Protein AF-X1AI98-F1 (afdb_monomer)

Secondary structure (DSSP, 8-state):
-GGGGGPSPPHHHHHHHHHHHHHHHHTTS-EEEEEE-TTSS-EEEEEEEE--SSTT--EEEEEE-GGGTT--

InterPro domains:
  IPR016181 Acyl-CoA N-acyltransferase [SSF55729] (7-72)

Sequence (72 aa):
MPWVKNEPEELKVKIERLRVFRADFDLSKNYVYGVFDPYETELVGGTGLHPRVGSNAFEIGYWIHVNHVNKG

Solvent-accessible surface area (backbone atoms only — not comparable to full-atom values): 4499 Å² total; per-residue (Å²): 123,81,70,68,79,59,64,89,66,58,69,67,60,54,51,54,51,51,52,50,46,50,54,29,38,79,66,74,61,33,46,68,44,79,35,55,44,100,81,69,81,44,82,44,32,36,40,36,41,33,72,78,72,52,89,100,38,63,45,79,49,75,53,64,39,83,94,57,63,95,75,129

pLDDT: mean 95.29, std 3.44, range [81.88, 98.44]

Mean predicted aligned error: 2.82 Å

Structure (mmCIF, N/CA/C/O backbone):
data_AF-X1AI98-F1
#
_entry.id   AF-X1AI98-F1
#
loop_
_atom_site.group_PDB
_atom_site.id
_atom_site.type_symbol
_atom_site.label_atom_id
_atom_site.label_alt_id
_atom_site.label_comp_id
_atom_site.label_asym_id
_atom_site.label_entity_id
_atom_site.label_seq_id
_atom_site.pdbx_PDB_ins_code
_atom_site.Cartn_x
_atom_site.Cartn_y
_atom_site.Cartn_z
_atom_site.occupancy
_atom_site.B_iso_or_equiv
_atom_site.auth_seq_id
_atom_site.auth_comp_id
_atom_site.auth_asym_id
_atom_site.auth_atom_id
_atom_site.pdbx_PDB_model_num
ATOM 1 N N . MET A 1 1 ? -7.050 -4.337 -7.339 1.00 82.88 1 MET A N 1
ATOM 2 C CA . MET A 1 1 ? -6.775 -5.274 -6.225 1.00 82.88 1 MET A CA 1
ATOM 3 C C . MET A 1 1 ? -7.550 -6.579 -6.425 1.00 82.88 1 MET A C 1
ATOM 5 O O . MET A 1 1 ? -8.712 -6.643 -6.045 1.00 82.88 1 MET A O 1
ATOM 9 N N . PRO A 1 2 ? -6.963 -7.608 -7.063 1.00 85.00 2 PRO A N 1
ATOM 10 C CA . PRO A 1 2 ? -7.677 -8.857 -7.370 1.00 85.00 2 PRO A CA 1
ATOM 11 C C . PRO A 1 2 ? -8.163 -9.630 -6.137 1.00 85.00 2 PRO A C 1
ATOM 13 O O . PRO A 1 2 ? -9.204 -10.274 -6.190 1.00 85.00 2 PRO A O 1
ATOM 16 N N . TRP A 1 3 ? -7.430 -9.523 -5.028 1.00 85.94 3 TRP A N 1
ATOM 17 C CA . TRP A 1 3 ? -7.691 -10.249 -3.788 1.00 85.94 3 TRP A CA 1
ATOM 18 C C . TRP A 1 3 ? -8.998 -9.870 -3.076 1.00 85.94 3 TRP A C 1
ATOM 20 O O . TRP A 1 3 ? -9.540 -10.691 -2.349 1.00 85.94 3 TRP A O 1
ATOM 30 N N . VAL A 1 4 ? -9.5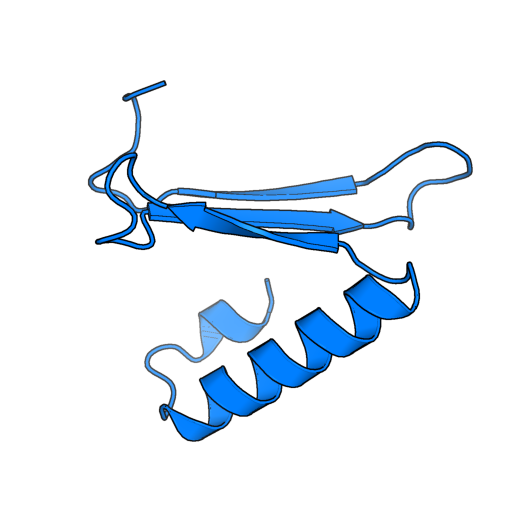45 -8.672 -3.322 1.00 87.75 4 VAL A N 1
ATOM 31 C CA . VAL A 1 4 ? -10.801 -8.201 -2.698 1.00 87.75 4 VAL A CA 1
ATOM 32 C C . VAL A 1 4 ? -11.975 -9.137 -3.003 1.00 87.75 4 VAL A C 1
ATOM 34 O O . VAL A 1 4 ? -12.888 -9.272 -2.198 1.00 87.75 4 VAL A O 1
ATOM 37 N N . LYS A 1 5 ? -11.946 -9.817 -4.156 1.00 89.56 5 LYS A N 1
ATOM 38 C CA . LYS A 1 5 ? -13.027 -10.703 -4.614 1.00 89.56 5 LYS A CA 1
ATOM 39 C C . LYS A 1 5 ? -13.266 -11.918 -3.711 1.00 89.56 5 LYS A C 1
ATOM 41 O O . LYS A 1 5 ? -14.333 -12.511 -3.806 1.00 89.56 5 LYS A O 1
ATOM 46 N N . ASN A 1 6 ? -12.286 -12.284 -2.886 1.00 89.31 6 ASN A N 1
ATOM 47 C CA . ASN A 1 6 ? -12.317 -13.494 -2.065 1.00 89.31 6 ASN A CA 1
ATOM 48 C C . ASN A 1 6 ? -12.490 -13.196 -0.569 1.00 89.31 6 ASN A C 1
ATOM 50 O O . ASN A 1 6 ? -12.352 -14.101 0.245 1.00 89.31 6 ASN A O 1
ATOM 54 N N . GLU A 1 7 ? -12.749 -11.942 -0.192 1.00 90.94 7 GLU A N 1
ATOM 55 C CA . GLU A 1 7 ? -12.983 -11.591 1.209 1.00 90.94 7 GLU A CA 1
ATOM 56 C C . GLU A 1 7 ? -14.341 -12.140 1.709 1.00 90.94 7 GLU A C 1
ATOM 58 O O . GLU A 1 7 ? -15.323 -12.101 0.962 1.00 90.94 7 GLU A O 1
ATOM 63 N N . PRO A 1 8 ? -14.433 -12.606 2.9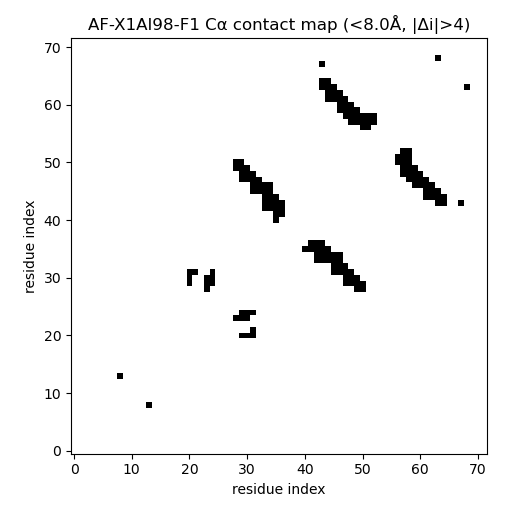72 1.00 93.81 8 PRO A N 1
ATOM 64 C CA . PRO A 1 8 ? -13.358 -12.670 3.961 1.00 93.81 8 PRO A CA 1
ATOM 65 C C . PRO A 1 8 ? -12.374 -13.822 3.701 1.00 93.81 8 PRO A C 1
ATOM 67 O O . PRO A 1 8 ? -12.773 -14.961 3.477 1.00 93.81 8 PRO A O 1
ATOM 70 N N . GLU A 1 9 ? -11.078 -13.537 3.803 1.00 94.31 9 GLU A N 1
ATOM 71 C CA . GLU A 1 9 ? -10.023 -14.556 3.698 1.00 94.31 9 GLU A CA 1
ATOM 72 C C . GLU A 1 9 ? -9.470 -14.971 5.068 1.00 94.31 9 GLU A C 1
ATOM 74 O O . GLU A 1 9 ? -9.424 -14.171 6.009 1.00 94.31 9 GLU A O 1
ATOM 79 N N . GLU A 1 10 ? -8.954 -16.201 5.163 1.00 96.56 10 GLU A N 1
ATOM 80 C CA . GLU A 1 10 ? -8.202 -16.653 6.336 1.00 96.56 10 GLU A CA 1
ATOM 81 C C . GLU A 1 10 ? -7.003 -15.737 6.632 1.00 96.56 10 GLU A C 1
ATOM 83 O O . GLU A 1 10 ? -6.299 -15.275 5.728 1.00 96.56 10 GLU A O 1
ATOM 88 N N . LEU A 1 11 ? -6.697 -15.551 7.922 1.00 95.81 11 LEU A N 1
ATOM 89 C CA . LEU A 1 11 ? -5.578 -14.715 8.370 1.00 95.81 11 LEU A CA 1
ATOM 90 C C . LEU A 1 11 ? -4.249 -15.109 7.706 1.00 95.81 11 LEU A C 1
ATOM 92 O O . LEU A 1 11 ? -3.473 -14.240 7.315 1.00 95.81 11 LEU A O 1
ATOM 96 N N . LYS A 1 12 ? -4.000 -16.411 7.522 1.00 97.31 12 LYS A N 1
ATOM 97 C CA . LYS A 1 12 ? -2.778 -16.907 6.876 1.00 97.31 12 LYS A CA 1
ATOM 98 C C . LYS A 1 12 ? -2.628 -16.385 5.444 1.00 97.31 12 LYS A C 1
ATOM 100 O O . LYS A 1 12 ? -1.533 -15.988 5.061 1.00 97.31 12 LYS A O 1
ATOM 105 N N . VAL A 1 13 ? -3.715 -16.327 4.674 1.00 96.81 13 VAL A N 1
ATOM 106 C CA . VAL A 1 13 ? -3.700 -15.816 3.293 1.00 96.81 13 VAL A CA 1
ATOM 107 C C . VAL A 1 13 ? -3.329 -14.331 3.275 1.00 96.81 13 VAL A C 1
ATOM 109 O O . VAL A 1 13 ? -2.509 -13.902 2.462 1.00 96.81 13 VAL A O 1
ATOM 112 N N . LYS A 1 14 ? -3.863 -13.551 4.223 1.00 94.94 14 LYS A N 1
ATOM 113 C CA . LYS A 1 14 ? -3.509 -12.134 4.391 1.00 94.94 14 LYS A CA 1
ATOM 114 C C . LYS A 1 14 ? -2.032 -11.963 4.768 1.00 94.94 14 LYS A C 1
ATOM 116 O O . LYS A 1 14 ? -1.355 -11.124 4.180 1.00 94.94 14 LYS A O 1
ATOM 121 N N . ILE A 1 15 ? -1.516 -12.783 5.690 1.00 97.50 15 ILE A N 1
ATOM 122 C CA . ILE A 1 15 ? -0.099 -12.767 6.097 1.00 97.50 15 ILE A CA 1
ATOM 123 C C . ILE A 1 15 ? 0.818 -13.027 4.896 1.00 97.50 15 ILE A C 1
ATOM 125 O O . ILE A 1 15 ? 1.755 -12.262 4.669 1.00 97.50 15 ILE A O 1
ATOM 129 N N . GLU A 1 16 ? 0.540 -14.062 4.103 1.00 97.81 16 GLU A N 1
ATOM 130 C CA . GLU A 1 16 ? 1.360 -14.383 2.929 1.00 97.81 16 GLU A CA 1
ATOM 131 C C . GLU A 1 16 ? 1.332 -13.262 1.884 1.00 97.81 16 GLU A C 1
ATOM 133 O O . GLU A 1 16 ? 2.371 -12.891 1.337 1.00 97.81 16 GLU A O 1
ATOM 138 N N . ARG A 1 17 ? 0.174 -12.625 1.673 1.00 96.19 17 ARG A N 1
ATOM 139 C CA . ARG A 1 17 ? 0.075 -11.446 0.803 1.00 96.19 17 ARG A CA 1
ATOM 140 C C . ARG A 1 17 ? 0.948 -10.288 1.287 1.00 96.19 17 ARG A C 1
ATOM 142 O O . ARG A 1 17 ? 1.639 -9.676 0.474 1.00 96.19 17 ARG A O 1
ATOM 149 N N . LEU A 1 18 ? 0.950 -9.997 2.589 1.00 96.56 18 LEU A N 1
ATOM 150 C CA . LEU A 1 18 ? 1.783 -8.932 3.157 1.00 96.56 18 LEU A CA 1
ATOM 151 C C . LEU A 1 18 ? 3.282 -9.218 2.987 1.00 96.56 18 LEU A C 1
ATOM 153 O O . LEU A 1 18 ? 4.045 -8.291 2.715 1.00 96.56 18 LEU A O 1
ATOM 157 N N . ARG A 1 19 ? 3.712 -10.486 3.069 1.00 98.31 19 ARG A N 1
ATOM 158 C CA . ARG A 1 19 ? 5.106 -10.871 2.777 1.00 98.31 19 ARG A CA 1
ATOM 159 C C . ARG A 1 19 ? 5.491 -10.558 1.331 1.00 98.31 19 ARG A C 1
ATOM 161 O O . ARG A 1 19 ? 6.569 -10.016 1.101 1.00 98.31 19 ARG A O 1
ATOM 168 N N . VAL A 1 20 ? 4.609 -10.851 0.373 1.00 97.69 20 VAL A N 1
ATOM 169 C CA . VAL A 1 20 ? 4.832 -10.524 -1.047 1.00 97.69 20 VAL A CA 1
ATOM 170 C C . VAL A 1 20 ? 4.919 -9.014 -1.250 1.00 97.69 20 VAL A C 1
ATOM 172 O O . VAL A 1 20 ? 5.854 -8.545 -1.891 1.00 97.69 20 VAL A O 1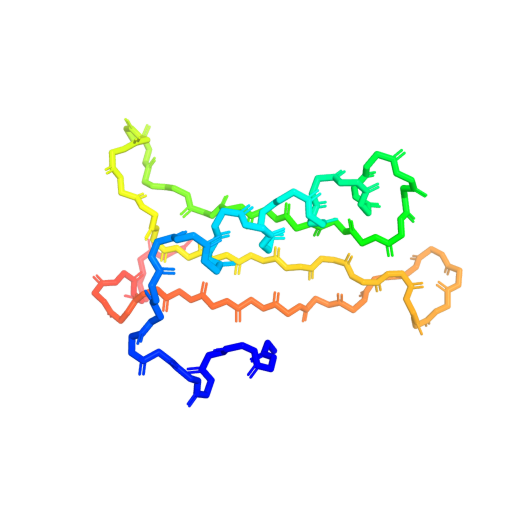
ATOM 175 N N . PHE A 1 21 ? 4.001 -8.243 -0.659 1.00 97.31 21 PHE A N 1
ATOM 176 C CA . PHE A 1 21 ? 4.046 -6.780 -0.739 1.00 97.31 21 PHE A CA 1
ATOM 177 C C . PHE A 1 21 ? 5.355 -6.216 -0.187 1.00 97.31 21 PHE A C 1
ATOM 179 O O . PHE A 1 21 ? 5.933 -5.320 -0.797 1.00 97.31 21 PHE A O 1
ATOM 186 N N . ARG A 1 22 ? 5.857 -6.768 0.925 1.00 98.25 22 ARG A N 1
ATOM 187 C CA . ARG A 1 22 ? 7.146 -6.358 1.484 1.00 98.25 22 ARG A CA 1
ATOM 188 C C . ARG A 1 22 ? 8.309 -6.666 0.541 1.00 98.25 22 ARG A C 1
ATOM 190 O O . ARG A 1 22 ? 9.124 -5.786 0.290 1.00 98.25 22 ARG A O 1
ATOM 197 N N . ALA A 1 23 ? 8.366 -7.886 0.010 1.00 98.44 23 ALA A N 1
ATOM 198 C CA . ALA A 1 23 ? 9.413 -8.290 -0.925 1.00 98.44 23 ALA A CA 1
ATOM 199 C C . ALA A 1 23 ? 9.423 -7.422 -2.195 1.00 98.44 23 ALA A C 1
ATOM 201 O O . ALA A 1 23 ? 10.484 -6.994 -2.643 1.00 98.44 23 ALA A O 1
ATOM 202 N N . ASP A 1 24 ? 8.252 -7.116 -2.755 1.00 98.00 24 ASP A N 1
ATOM 203 C CA . ASP A 1 24 ? 8.139 -6.242 -3.923 1.00 98.00 24 ASP A CA 1
ATOM 204 C C . ASP A 1 24 ? 8.568 -4.800 -3.627 1.00 98.00 24 ASP A C 1
ATOM 206 O O . ASP A 1 24 ? 9.189 -4.167 -4.485 1.00 98.00 24 ASP A O 1
ATOM 210 N N . PHE A 1 25 ? 8.269 -4.299 -2.426 1.00 98.25 25 PHE A N 1
ATOM 211 C CA . PHE A 1 25 ? 8.698 -2.977 -1.976 1.00 98.25 25 PHE A CA 1
ATOM 212 C C . PHE A 1 25 ? 10.224 -2.891 -1.905 1.00 98.25 25 PHE A C 1
ATOM 214 O O . PHE A 1 25 ? 10.824 -1.992 -2.495 1.00 98.25 25 PHE A O 1
ATOM 221 N N . ASP A 1 26 ? 10.860 -3.864 -1.244 1.00 98.38 26 ASP A N 1
ATOM 222 C CA . ASP A 1 26 ? 12.319 -3.927 -1.093 1.00 98.38 26 ASP A CA 1
ATOM 223 C C . ASP A 1 26 ? 13.033 -4.062 -2.453 1.00 98.38 26 ASP A C 1
ATOM 225 O O . ASP A 1 26 ? 14.139 -3.557 -2.640 1.00 98.38 26 ASP A O 1
ATOM 229 N N . LEU A 1 27 ? 12.380 -4.692 -3.435 1.00 97.88 27 LEU A N 1
ATOM 230 C CA . LEU A 1 27 ? 12.883 -4.844 -4.803 1.00 97.88 27 LEU A CA 1
ATOM 231 C C . LEU A 1 27 ? 12.496 -3.696 -5.746 1.00 97.88 27 LEU A C 1
ATOM 233 O O . LEU A 1 27 ? 12.791 -3.783 -6.939 1.00 97.88 27 LEU A O 1
ATOM 237 N N . SER A 1 28 ? 11.834 -2.642 -5.257 1.00 95.94 28 SER A N 1
ATOM 238 C CA . SER A 1 28 ? 11.355 -1.524 -6.087 1.00 95.94 28 SER A CA 1
ATOM 239 C C . SER A 1 28 ? 10.435 -1.953 -7.246 1.00 95.94 28 SER A C 1
ATOM 241 O O . SER A 1 28 ? 10.414 -1.331 -8.307 1.00 95.94 28 SER A O 1
ATOM 243 N N . LYS A 1 29 ? 9.669 -3.035 -7.058 1.00 96.56 29 LYS A N 1
ATOM 244 C CA . LYS A 1 29 ? 8.732 -3.578 -8.059 1.00 96.56 29 LYS A CA 1
ATOM 245 C C . LYS A 1 29 ? 7.320 -3.037 -7.897 1.00 96.56 29 LYS A C 1
ATOM 247 O O . LYS A 1 29 ? 6.644 -2.791 -8.889 1.00 96.56 29 LYS A O 1
ATOM 252 N N . ASN A 1 30 ? 6.873 -2.876 -6.657 1.00 96.94 30 ASN A N 1
ATOM 253 C CA . ASN A 1 30 ? 5.587 -2.285 -6.304 1.00 96.94 30 ASN A CA 1
ATOM 254 C C . ASN A 1 30 ? 5.706 -1.646 -4.928 1.00 96.94 30 ASN A C 1
ATOM 256 O O . ASN A 1 30 ? 6.290 -2.240 -4.025 1.00 96.94 30 ASN A O 1
ATOM 260 N N . TYR A 1 31 ? 5.086 -0.485 -4.744 1.00 97.62 31 TYR A N 1
ATOM 261 C CA . TYR A 1 31 ? 5.096 0.200 -3.457 1.00 97.62 31 TYR A CA 1
ATOM 262 C C . TYR A 1 31 ? 3.691 0.195 -2.872 1.00 97.62 31 TYR A C 1
ATOM 264 O O . TYR A 1 31 ? 2.830 0.962 -3.300 1.00 97.62 31 TYR A O 1
ATOM 272 N N . VAL A 1 32 ? 3.443 -0.711 -1.928 1.00 97.00 32 VAL A N 1
ATOM 273 C CA . VAL A 1 32 ? 2.154 -0.827 -1.237 1.00 97.00 32 VAL A CA 1
ATOM 274 C C . VAL A 1 32 ? 2.255 -0.169 0.132 1.00 97.00 32 VAL A C 1
ATOM 276 O O . VAL A 1 32 ? 3.154 -0.487 0.907 1.00 97.00 32 VAL A O 1
ATOM 279 N N . TYR A 1 33 ? 1.302 0.705 0.438 1.00 97.06 33 TYR A N 1
ATOM 280 C CA . TYR A 1 33 ? 1.189 1.396 1.717 1.00 97.06 33 TYR A CA 1
ATOM 281 C C . TYR A 1 33 ? -0.188 1.140 2.332 1.00 97.06 33 TYR A C 1
ATOM 283 O O . TYR A 1 33 ? -1.211 1.198 1.644 1.00 97.06 33 TYR A O 1
ATOM 291 N N . GLY A 1 34 ? -0.210 0.874 3.638 1.00 96.50 34 GLY A N 1
ATOM 292 C CA . GLY A 1 34 ? -1.431 0.966 4.435 1.00 96.50 34 GLY A CA 1
ATOM 293 C C . GLY A 1 34 ? -1.709 2.424 4.789 1.00 96.50 34 GLY A C 1
ATOM 294 O O . GLY A 1 34 ? -0.774 3.171 5.071 1.00 96.50 34 GLY A O 1
ATOM 295 N N . VAL A 1 35 ? -2.978 2.824 4.761 1.00 97.00 35 VAL A N 1
ATOM 296 C CA . VAL A 1 35 ? -3.416 4.120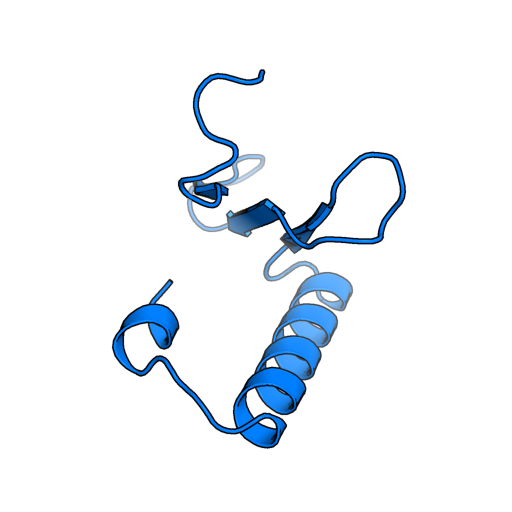 5.289 1.00 97.00 35 VAL A CA 1
ATOM 297 C C . VAL A 1 35 ? -4.020 3.855 6.657 1.00 97.00 35 VAL A C 1
ATOM 299 O O . VAL A 1 35 ? -5.010 3.130 6.758 1.00 97.00 35 VAL A O 1
ATOM 302 N N . PHE A 1 36 ? -3.409 4.416 7.692 1.00 97.19 36 PHE A N 1
ATOM 303 C CA . PHE A 1 36 ? -3.850 4.272 9.073 1.00 97.19 36 PHE A CA 1
ATOM 304 C C . PHE A 1 36 ? -4.456 5.579 9.571 1.00 97.19 36 PHE A C 1
ATOM 306 O O . PHE A 1 36 ? -4.169 6.652 9.033 1.00 97.19 36 PHE A O 1
ATOM 313 N N . ASP A 1 37 ? -5.310 5.488 10.583 1.00 95.94 37 ASP A N 1
ATOM 314 C CA . ASP A 1 37 ? -5.721 6.665 11.337 1.00 95.94 37 ASP A CA 1
ATOM 315 C C . ASP A 1 37 ? -4.507 7.314 12.045 1.00 95.94 37 ASP A C 1
ATOM 317 O O . ASP A 1 37 ? -3.465 6.674 12.210 1.00 95.94 37 ASP A O 1
ATOM 321 N N . PRO A 1 38 ? -4.604 8.581 12.496 1.00 94.88 38 PRO A N 1
ATOM 322 C CA . PRO A 1 38 ? -3.475 9.277 13.124 1.00 94.88 38 PRO A CA 1
ATOM 323 C C . PRO A 1 38 ? -2.915 8.613 14.390 1.00 94.88 38 PRO A C 1
ATOM 325 O O . PRO A 1 38 ? -1.814 8.956 14.814 1.00 94.88 38 PRO A O 1
ATOM 328 N N . TYR A 1 39 ? -3.675 7.708 15.010 1.00 96.75 39 TYR A N 1
ATOM 329 C CA . TYR A 1 39 ? -3.270 6.970 16.206 1.00 96.75 39 TYR A CA 1
ATOM 330 C C . TYR A 1 39 ? -2.751 5.557 15.901 1.00 96.75 39 TYR A C 1
ATOM 332 O O . TYR A 1 39 ? -2.395 4.840 16.833 1.00 96.75 39 TYR A O 1
ATOM 340 N N . GLU A 1 40 ? -2.707 5.159 14.625 1.00 95.81 40 GLU A N 1
ATOM 341 C CA . GLU A 1 40 ? -2.277 3.833 14.157 1.00 95.81 40 GLU A CA 1
ATOM 342 C C . GLU A 1 40 ? -3.058 2.662 14.784 1.00 95.81 40 GLU A C 1
ATOM 344 O O . GLU A 1 40 ? -2.549 1.553 14.952 1.00 95.81 40 GLU A O 1
ATOM 349 N N . THR A 1 41 ? -4.322 2.898 15.127 1.00 96.88 41 THR A N 1
ATOM 350 C CA . THR A 1 41 ? -5.221 1.905 15.727 1.00 96.88 41 THR A CA 1
ATOM 351 C C . THR A 1 41 ? -6.121 1.219 14.705 1.00 96.88 41 THR A C 1
ATOM 353 O O . THR A 1 41 ? -6.575 0.098 14.941 1.00 96.88 41 THR A O 1
ATOM 356 N N . GLU A 1 42 ? -6.355 1.853 13.555 1.00 96.75 42 GLU A N 1
ATOM 357 C CA . GLU A 1 42 ? -7.237 1.349 12.507 1.00 96.75 42 GLU A CA 1
ATOM 358 C C . GLU A 1 42 ? -6.592 1.495 11.123 1.00 96.75 42 GLU A C 1
ATOM 360 O O . GLU A 1 42 ? -6.053 2.543 10.768 1.00 96.75 42 GLU A O 1
ATOM 365 N N . LEU A 1 43 ? -6.691 0.446 10.301 1.00 95.38 43 LEU A N 1
ATOM 366 C CA . LEU A 1 43 ? -6.387 0.525 8.873 1.00 95.38 43 LEU A CA 1
ATOM 367 C C . LEU A 1 43 ? -7.609 1.091 8.140 1.00 95.38 43 LEU A C 1
ATOM 369 O O . LEU A 1 43 ? -8.595 0.387 7.921 1.00 95.38 43 LEU A O 1
ATOM 373 N N . VAL A 1 44 ? -7.531 2.351 7.729 1.00 97.25 44 VAL A N 1
ATOM 374 C CA . VAL A 1 44 ? -8.646 3.080 7.104 1.00 97.25 44 VAL A CA 1
ATOM 375 C C . VAL A 1 44 ? -8.606 3.048 5.577 1.00 97.25 44 VAL A C 1
ATOM 377 O O . VAL A 1 44 ? -9.546 3.496 4.922 1.00 97.25 44 VAL A O 1
ATOM 380 N N . GLY A 1 45 ? -7.542 2.507 4.989 1.00 96.25 45 GLY A N 1
ATOM 381 C CA . GLY A 1 45 ? -7.395 2.393 3.546 1.00 96.25 45 GLY A CA 1
ATOM 382 C C . GLY A 1 45 ? -6.082 1.751 3.127 1.00 96.25 45 GLY A C 1
ATOM 383 O O . GLY A 1 45 ? -5.311 1.232 3.935 1.00 96.25 45 GLY A O 1
ATOM 384 N N . GLY A 1 46 ? -5.799 1.821 1.836 1.00 96.38 46 GLY A N 1
ATOM 385 C CA . GLY A 1 46 ? -4.527 1.379 1.285 1.00 96.38 46 GLY A CA 1
ATOM 386 C C . GLY A 1 46 ? -4.291 1.954 -0.099 1.00 96.38 46 GLY A C 1
ATOM 387 O O . GLY A 1 46 ? -5.236 2.270 -0.824 1.00 96.38 46 GLY A O 1
ATOM 388 N N . THR A 1 47 ? -3.023 2.072 -0.470 1.00 96.88 47 THR A N 1
ATOM 389 C CA . THR A 1 47 ? -2.605 2.550 -1.788 1.00 96.88 47 THR A CA 1
ATOM 390 C C . THR A 1 47 ? -1.463 1.708 -2.343 1.00 96.88 47 THR A C 1
ATOM 392 O O . THR A 1 47 ? -0.643 1.169 -1.599 1.00 96.88 47 THR A O 1
ATOM 395 N N . GLY A 1 48 ? -1.432 1.567 -3.663 1.00 96.50 48 GLY A N 1
ATOM 396 C CA . GLY A 1 48 ? -0.349 0.966 -4.424 1.00 96.50 48 GLY A CA 1
ATOM 397 C C . GLY A 1 48 ? 0.169 1.953 -5.460 1.00 96.50 48 GLY A C 1
ATOM 398 O O . GLY A 1 48 ? -0.619 2.506 -6.229 1.00 96.50 48 GLY A O 1
ATOM 399 N N . LEU A 1 49 ? 1.487 2.145 -5.496 1.00 97.25 49 LEU A N 1
ATOM 400 C CA . LEU A 1 49 ? 2.190 2.839 -6.572 1.00 97.25 49 LEU A CA 1
ATOM 401 C C . LEU A 1 49 ? 2.862 1.787 -7.460 1.00 97.25 49 LEU A C 1
ATOM 403 O O . LEU A 1 49 ? 3.758 1.059 -7.020 1.00 97.25 49 LEU A O 1
ATOM 407 N N . HIS A 1 50 ? 2.412 1.693 -8.709 1.00 96.56 50 HIS A N 1
ATOM 408 C CA . HIS A 1 50 ? 2.826 0.659 -9.655 1.00 96.56 50 HIS A CA 1
ATOM 409 C C . HIS A 1 50 ? 3.714 1.255 -10.765 1.00 96.56 50 HIS A C 1
ATOM 411 O O . HIS A 1 50 ? 3.202 2.011 -11.599 1.00 96.56 50 HIS A O 1
ATOM 417 N N . PRO A 1 51 ? 5.021 0.926 -10.825 1.00 96.31 51 PRO A N 1
ATOM 418 C CA . PRO A 1 51 ? 5.958 1.425 -11.840 1.00 96.31 51 PRO A CA 1
ATOM 419 C C . PRO A 1 51 ? 5.760 0.713 -13.190 1.00 96.31 51 PRO A C 1
ATOM 421 O O . PRO A 1 51 ? 6.638 0.009 -13.682 1.00 96.31 51 PRO A O 1
ATOM 424 N N . ARG A 1 52 ? 4.568 0.837 -13.784 1.00 94.50 52 ARG A N 1
ATOM 425 C CA . ARG A 1 52 ? 4.173 0.092 -14.997 1.00 94.50 52 ARG A CA 1
ATOM 426 C C . ARG A 1 52 ? 3.694 0.959 -16.161 1.00 94.50 52 ARG A C 1
ATOM 428 O O . ARG A 1 52 ? 3.280 0.420 -17.180 1.00 94.50 52 ARG A O 1
ATOM 435 N N . VAL A 1 53 ? 3.730 2.284 -16.008 1.00 96.19 53 VAL A N 1
ATOM 436 C CA . VAL A 1 53 ? 3.196 3.259 -16.983 1.00 96.19 53 VAL A CA 1
ATOM 437 C C . VAL A 1 53 ? 4.275 4.147 -17.616 1.00 96.19 53 VAL A C 1
ATOM 439 O O . VAL A 1 53 ? 3.961 5.156 -18.238 1.00 96.19 53 VAL A O 1
ATOM 442 N N . GLY A 1 54 ? 5.547 3.762 -17.489 1.00 94.00 54 GLY A N 1
ATOM 443 C CA . GLY A 1 54 ? 6.688 4.456 -18.091 1.00 94.00 54 GLY A CA 1
ATOM 444 C C . GLY A 1 54 ? 7.731 4.910 -17.071 1.00 94.00 54 GLY A C 1
ATOM 445 O O . GLY A 1 54 ? 7.559 4.767 -15.861 1.00 94.00 54 GLY A O 1
ATOM 446 N N . SER A 1 55 ? 8.841 5.452 -17.573 1.00 93.56 55 SER A N 1
ATOM 447 C CA . SER A 1 55 ? 9.901 6.022 -16.738 1.00 93.56 55 SER A CA 1
ATOM 448 C C . SER A 1 55 ? 9.388 7.235 -15.961 1.00 93.56 55 SER A C 1
ATOM 450 O O . SER A 1 55 ? 8.731 8.094 -16.546 1.00 93.56 55 SER A O 1
ATOM 452 N N . ASN A 1 56 ? 9.746 7.337 -14.678 1.00 93.06 56 ASN A N 1
ATOM 453 C CA . ASN A 1 56 ? 9.350 8.434 -13.781 1.00 93.06 56 ASN A CA 1
ATOM 454 C C . ASN A 1 56 ? 7.829 8.601 -13.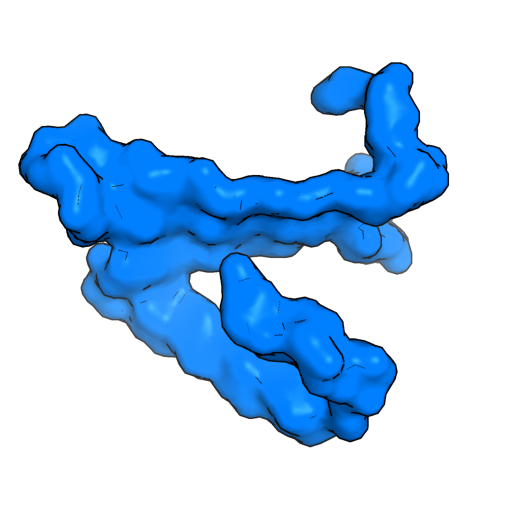611 1.00 93.06 56 ASN A C 1
ATOM 456 O O . ASN A 1 56 ? 7.360 9.698 -13.314 1.00 93.06 56 ASN A O 1
ATOM 460 N N . ALA A 1 57 ? 7.056 7.527 -13.788 1.00 96.56 57 ALA A N 1
ATOM 461 C CA . ALA A 1 57 ? 5.611 7.544 -13.618 1.00 96.56 57 ALA A CA 1
ATOM 462 C C . ALA A 1 57 ? 5.125 6.309 -12.852 1.00 96.56 57 ALA A C 1
ATOM 464 O O . ALA A 1 57 ? 5.632 5.199 -13.021 1.00 96.56 57 ALA A O 1
ATOM 465 N N . PHE A 1 58 ? 4.097 6.515 -12.032 1.00 97.62 58 PHE A N 1
ATOM 466 C CA . PHE A 1 58 ? 3.418 5.464 -11.287 1.00 97.62 58 PHE A CA 1
ATOM 467 C C . PHE A 1 58 ? 1.934 5.474 -11.623 1.00 97.62 58 PHE A C 1
ATOM 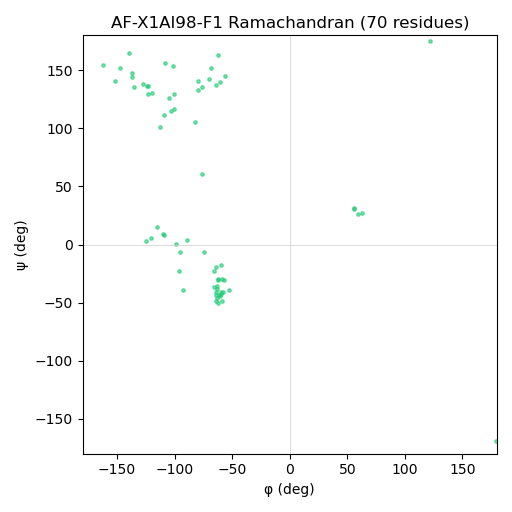469 O O . PHE A 1 58 ? 1.306 6.530 -11.657 1.00 97.62 58 PHE A O 1
ATOM 476 N N . GLU A 1 59 ? 1.358 4.292 -11.827 1.00 97.38 59 GLU A N 1
ATOM 477 C CA . GLU A 1 59 ? -0.089 4.138 -11.721 1.00 97.38 59 GLU A CA 1
ATOM 478 C C . GLU A 1 59 ? -0.452 4.037 -10.239 1.00 97.38 59 GLU A C 1
ATOM 480 O O . GLU A 1 59 ? 0.177 3.275 -9.502 1.00 97.38 59 GLU A O 1
ATOM 485 N N . ILE A 1 60 ? -1.466 4.791 -9.815 1.00 96.25 60 ILE A N 1
ATOM 486 C CA . ILE A 1 60 ? -1.963 4.777 -8.440 1.00 96.25 60 ILE A CA 1
ATOM 487 C C . ILE A 1 60 ? -3.278 4.006 -8.394 1.00 96.25 60 ILE A C 1
ATOM 489 O O . ILE A 1 60 ? -4.226 4.335 -9.106 1.00 96.25 60 ILE A O 1
ATOM 493 N N . GLY A 1 61 ? -3.347 3.010 -7.516 1.00 95.00 61 GLY A N 1
ATOM 494 C CA . GLY A 1 61 ? -4.598 2.377 -7.112 1.00 95.00 61 GLY A CA 1
ATOM 495 C C . GLY A 1 61 ? -4.797 2.545 -5.614 1.00 95.00 61 GLY A C 1
ATOM 496 O O . GLY A 1 61 ? -3.891 2.234 -4.849 1.00 95.00 61 GLY A O 1
ATOM 497 N N . TYR A 1 62 ? -5.970 3.001 -5.181 1.00 95.81 62 TYR A N 1
ATOM 498 C CA . TYR A 1 62 ? -6.255 3.216 -3.763 1.00 95.81 62 TYR A CA 1
ATOM 499 C C . TYR A 1 62 ? -7.667 2.776 -3.384 1.00 95.81 62 TYR A C 1
ATOM 501 O O . TYR A 1 62 ? -8.530 2.563 -4.238 1.00 95.81 62 TYR A O 1
ATOM 509 N N . TRP A 1 63 ? -7.889 2.636 -2.083 1.00 95.75 63 TRP A N 1
ATOM 510 C CA . TRP A 1 63 ? -9.205 2.476 -1.481 1.00 95.75 63 TRP A CA 1
ATOM 511 C C . TRP A 1 63 ? -9.223 3.122 -0.099 1.00 95.75 63 TRP A C 1
ATOM 513 O O . TRP A 1 63 ? -8.198 3.179 0.580 1.00 95.75 63 TRP A O 1
ATOM 523 N N . ILE A 1 64 ? -10.404 3.577 0.307 1.00 96.69 64 ILE A N 1
ATOM 524 C CA . ILE A 1 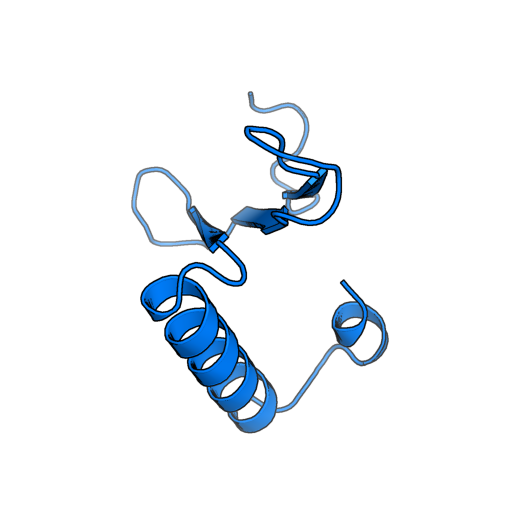64 ? -10.692 4.109 1.637 1.00 96.69 64 ILE A CA 1
ATOM 525 C C . ILE A 1 64 ? -11.905 3.357 2.170 1.00 96.69 64 ILE A C 1
ATOM 527 O O . ILE A 1 64 ? -12.849 3.072 1.428 1.00 96.69 64 ILE A O 1
ATOM 531 N N . HIS A 1 65 ? -11.863 2.998 3.445 1.00 95.56 65 HIS A N 1
ATOM 532 C CA . HIS A 1 65 ? -12.966 2.348 4.125 1.00 95.56 65 HIS A CA 1
ATOM 533 C C . HIS A 1 65 ? -14.206 3.257 4.116 1.00 95.56 65 HIS A C 1
ATOM 535 O O . HIS A 1 65 ? -14.102 4.465 4.321 1.00 95.56 65 HIS A O 1
ATOM 541 N N . VAL A 1 66 ? -15.399 2.686 3.913 1.00 95.94 66 VAL A N 1
ATOM 542 C CA . VAL A 1 66 ? -16.643 3.458 3.715 1.00 95.94 66 VAL A CA 1
ATOM 543 C C . VAL A 1 66 ? -16.962 4.411 4.874 1.00 95.94 66 VAL A C 1
ATOM 545 O O . VAL A 1 66 ? -17.484 5.496 4.649 1.00 95.94 66 VAL A O 1
ATOM 548 N N . ASN A 1 67 ? -16.575 4.068 6.105 1.00 96.12 67 ASN A N 1
ATOM 549 C CA . ASN A 1 67 ? -16.785 4.931 7.278 1.00 96.12 67 ASN A CA 1
ATOM 550 C C . ASN A 1 67 ? -15.828 6.136 7.345 1.00 96.12 67 ASN A C 1
ATOM 552 O O . ASN A 1 67 ? -15.966 6.986 8.228 1.00 96.12 67 ASN A O 1
ATOM 556 N N . HIS A 1 68 ? -14.846 6.203 6.445 1.00 95.75 68 HIS A N 1
ATOM 557 C CA . HIS A 1 68 ? -13.786 7.212 6.415 1.00 95.75 68 HIS A CA 1
ATOM 558 C C . HIS A 1 68 ? -13.759 8.029 5.116 1.00 95.75 68 HIS A C 1
ATOM 560 O O . HIS A 1 68 ? -12.891 8.877 4.945 1.00 95.75 68 HIS A O 1
ATOM 566 N N . VAL A 1 69 ? -14.735 7.839 4.221 1.00 96.06 69 VAL A N 1
ATOM 567 C CA . VAL A 1 69 ? -14.884 8.681 3.022 1.00 96.06 69 VAL A CA 1
ATOM 568 C C . VAL A 1 69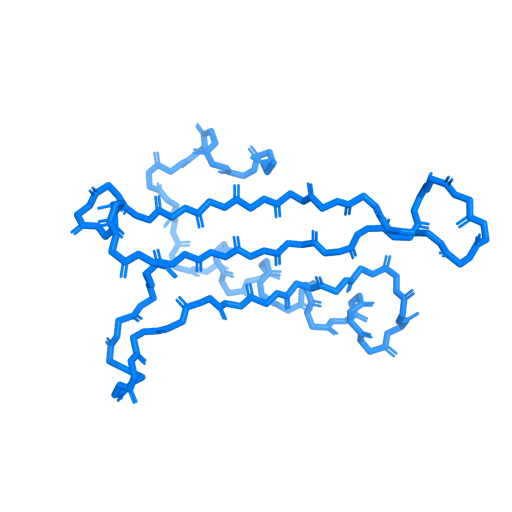 ? -15.308 10.110 3.390 1.00 96.06 69 VAL A C 1
ATOM 570 O O . VAL A 1 69 ? -15.986 10.323 4.395 1.00 96.06 69 VAL A O 1
ATOM 573 N N . ASN A 1 70 ? -14.942 11.089 2.552 1.00 95.56 70 ASN A N 1
ATOM 574 C CA . ASN A 1 70 ? -15.233 12.524 2.730 1.00 95.56 70 ASN A CA 1
ATOM 575 C C . ASN A 1 70 ? -14.604 13.176 3.980 1.00 95.56 70 ASN A C 1
ATOM 577 O O . ASN A 1 70 ? -15.141 14.159 4.488 1.00 95.56 70 ASN A O 1
ATOM 581 N N . LYS A 1 71 ? -13.472 12.652 4.473 1.00 92.62 71 LYS A N 1
ATOM 582 C CA . LYS A 1 71 ? -12.759 13.185 5.651 1.00 92.62 71 LYS A CA 1
ATOM 583 C C . LYS A 1 71 ? -11.415 13.867 5.344 1.00 92.62 71 LYS A C 1
ATOM 585 O O . LYS A 1 71 ? -10.711 14.228 6.283 1.00 92.62 71 LYS A O 1
ATOM 590 N N . GLY A 1 72 ? -11.103 14.088 4.065 1.00 81.88 72 GLY A N 1
ATOM 591 C CA . GLY A 1 72 ? -9.791 14.566 3.602 1.00 81.88 72 GLY A CA 1
ATOM 592 C C . GLY A 1 72 ? -8.840 13.416 3.321 1.00 81.88 72 GLY A C 1
ATOM 593 O O . GLY A 1 72 ? -7.623 13.684 3.328 1.00 81.88 72 GLY A O 1
#

Foldseek 3Di:
DVCVVDPPDDPVVVVVVVVVQVVCCVVVQKHKDFDADPVNPDRQKIKIFGPPPDPPHTDIDMDGHPVCPPVD

Organism: NCBI:txid412755

Nearest PDB structures (foldseek):
  3juw-assembly1_B  TM=7.070E-01  e=1.278E-01  Bordetella pertussis
  3juw-assembly2_C-2  TM=7.150E-01  e=1.886E-01  Bordetella pertussis
  3juw-assembly1_A  TM=7.188E-01  e=2.781E-01  Bordetella pertussis
  2fsr-assembly1_A  TM=6.134E-01  e=1.405E+00  Agrobacterium fabrum str.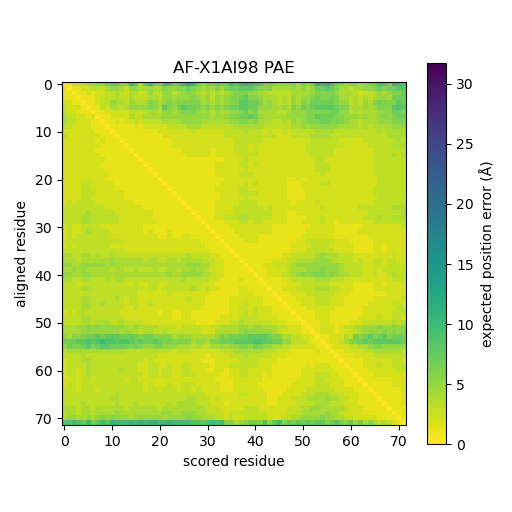 C58
  2x5h-assembly2_B  TM=4.559E-01  e=3.481E+00  Sulfolobus islandicus rudivirus 1 variant XX

Radius of gyration: 13.57 Å; Cα contacts (8 Å, |Δi|>4): 79; chains: 1; bounding box: 30×32×34 Å